Protein AF-A0A958MTR5-F1 (afdb_monomer_lite)

Secondary structure (DSSP, 8-state):
---GGG----HHHHHHHHHHHHTT--------SSEEEEESEETTEE---HHHHHHHHHTT-EEEEEE-TTPPPPPHHHHTT-SEEEES-HHHHHHHHH----

Sequence (102 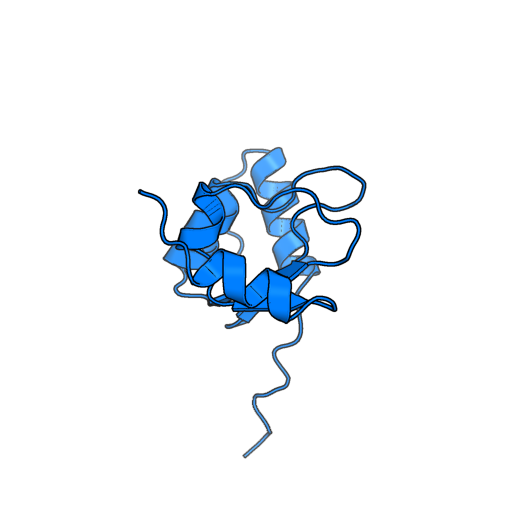aa):
IEPMWAYGIDPPSLDRAVMMEQLRIETLASFPADVVISELTRNGNVILSQPIVSEIKRQKKRLILIIDATTPTIPKWILSYIDGVMTDRPAWGVEQFRSPAP

Structure (mmCIF, N/CA/C/O backbone):
data_AF-A0A95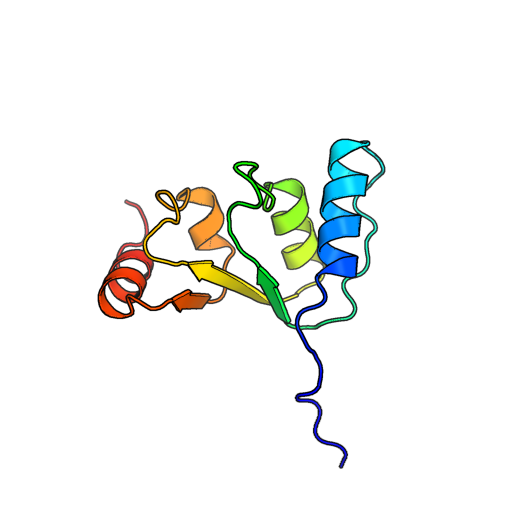8MTR5-F1
#
_entry.id   AF-A0A958MTR5-F1
#
loop_
_atom_site.group_PDB
_atom_site.id
_atom_site.type_symbol
_atom_site.label_atom_id
_atom_site.label_alt_id
_atom_site.label_comp_id
_atom_site.label_asym_id
_atom_site.label_entity_id
_atom_site.label_seq_id
_atom_site.pdbx_PDB_ins_code
_atom_site.Cartn_x
_atom_site.Cartn_y
_atom_site.Cartn_z
_atom_site.occupancy
_atom_site.B_iso_or_equiv
_atom_site.auth_seq_id
_atom_site.auth_comp_id
_atom_site.auth_asym_id
_atom_site.auth_atom_id
_atom_site.pdbx_PDB_model_num
ATOM 1 N N . ILE A 1 1 ? -17.635 -23.232 -6.173 1.00 42.38 1 ILE A N 1
ATOM 2 C CA . ILE A 1 1 ? -16.467 -22.459 -5.694 1.00 42.38 1 ILE A CA 1
ATOM 3 C C . ILE A 1 1 ? -16.460 -21.195 -6.525 1.00 42.38 1 ILE A C 1
ATOM 5 O O . ILE A 1 1 ? -16.043 -21.236 -7.675 1.00 42.38 1 ILE A O 1
ATOM 9 N N . GLU A 1 2 ? -17.074 -20.133 -6.013 1.00 33.81 2 GLU A N 1
ATOM 10 C CA . GLU A 1 2 ? -16.988 -18.832 -6.671 1.00 33.81 2 GLU A CA 1
ATOM 11 C C . GLU A 1 2 ? -15.544 -18.336 -6.577 1.00 33.81 2 GLU A C 1
ATOM 13 O O . GLU A 1 2 ? -14.873 -18.595 -5.570 1.00 33.81 2 GLU A O 1
ATOM 18 N N . PRO A 1 3 ? -15.014 -17.671 -7.610 1.00 30.55 3 PRO A N 1
ATOM 19 C CA . PRO A 1 3 ? -13.647 -17.209 -7.552 1.00 30.55 3 PRO A CA 1
ATOM 20 C C . PRO A 1 3 ? -13.539 -16.035 -6.567 1.00 30.55 3 PRO A C 1
ATOM 22 O O . PRO A 1 3 ? -13.993 -14.932 -6.853 1.00 30.55 3 PRO A O 1
ATOM 25 N N . MET A 1 4 ? -12.891 -16.245 -5.418 1.00 37.88 4 MET A N 1
ATOM 26 C CA . MET A 1 4 ? -12.621 -15.200 -4.413 1.00 37.88 4 MET A CA 1
ATOM 27 C C . MET A 1 4 ? -11.599 -14.136 -4.873 1.00 37.88 4 MET A C 1
ATOM 29 O O . MET A 1 4 ? -11.011 -13.449 -4.045 1.00 37.88 4 MET A O 1
ATOM 33 N N . TRP A 1 5 ? -11.340 -13.980 -6.175 1.00 37.38 5 TRP A N 1
ATOM 34 C CA . TRP A 1 5 ? -10.475 -12.907 -6.684 1.00 37.38 5 TRP A CA 1
ATOM 35 C C . TRP A 1 5 ? -11.224 -11.587 -6.924 1.00 37.38 5 TRP A C 1
ATOM 37 O O . TRP A 1 5 ? -10.617 -10.612 -7.352 1.00 37.38 5 TRP A O 1
ATOM 47 N N . ALA A 1 6 ? -12.516 -11.516 -6.588 1.00 34.56 6 ALA A N 1
ATOM 48 C CA . ALA A 1 6 ? -13.324 -10.300 -6.687 1.00 34.56 6 ALA A CA 1
ATOM 49 C C . ALA A 1 6 ? -13.073 -9.255 -5.578 1.00 34.56 6 ALA A C 1
ATOM 51 O O . ALA A 1 6 ? -13.798 -8.264 -5.522 1.00 34.56 6 ALA A O 1
ATOM 52 N N . TYR A 1 7 ? -12.062 -9.410 -4.713 1.00 42.59 7 TYR A N 1
ATOM 53 C CA . TYR A 1 7 ? -11.710 -8.374 -3.731 1.00 42.59 7 TYR A CA 1
ATOM 54 C C . TYR A 1 7 ? -10.897 -7.272 -4.403 1.00 42.59 7 TYR A C 1
ATOM 56 O O . TYR A 1 7 ? -9.686 -7.133 -4.229 1.00 42.59 7 TYR A O 1
ATOM 64 N N . GLY A 1 8 ? -11.622 -6.541 -5.247 1.00 44.34 8 GLY A N 1
ATOM 65 C CA . GLY A 1 8 ? -11.190 -5.334 -5.901 1.00 44.34 8 GLY A CA 1
ATOM 66 C C . GLY A 1 8 ? -10.750 -4.312 -4.871 1.00 44.34 8 GLY A C 1
ATOM 67 O O . GLY A 1 8 ? -11.251 -4.252 -3.748 1.00 44.34 8 GLY A O 1
ATOM 68 N N . ILE A 1 9 ? -9.786 -3.519 -5.314 1.00 52.19 9 ILE A N 1
ATOM 69 C CA . ILE A 1 9 ? -9.502 -2.172 -4.845 1.00 52.19 9 ILE A CA 1
ATOM 70 C C . ILE A 1 9 ? -10.796 -1.606 -4.240 1.00 52.19 9 ILE A C 1
ATOM 72 O O . ILE A 1 9 ? -11.802 -1.493 -4.943 1.00 52.19 9 ILE A O 1
ATOM 76 N N . ASP A 1 10 ? -10.782 -1.264 -2.954 1.00 59.84 10 ASP A N 1
ATOM 77 C CA . ASP A 1 10 ? -11.891 -0.566 -2.300 1.00 59.84 10 ASP A CA 1
ATOM 78 C C . ASP A 1 10 ? -11.482 0.896 -2.057 1.0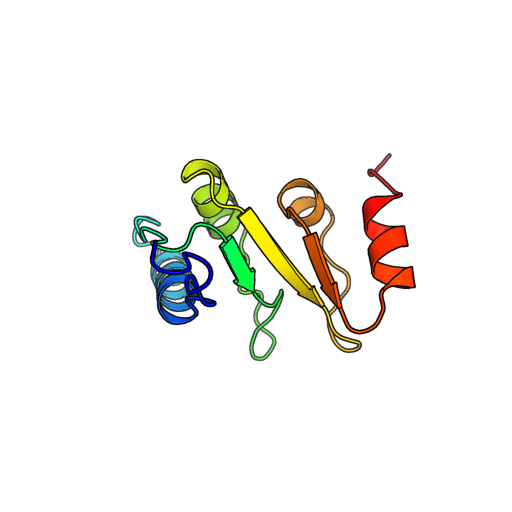0 59.84 10 ASP A C 1
ATOM 80 O O . ASP A 1 10 ? -11.208 1.281 -0.912 1.00 59.84 10 ASP A O 1
ATOM 84 N N . PRO A 1 11 ? -11.374 1.724 -3.126 1.00 62.62 11 PRO A N 1
ATOM 85 C CA . PRO A 1 11 ? -11.122 3.147 -2.966 1.00 62.62 11 PRO A CA 1
ATOM 86 C C . PRO A 1 11 ? -12.101 3.805 -1.989 1.00 62.62 11 PRO A C 1
ATOM 88 O O . PRO A 1 11 ? -11.621 4.572 -1.163 1.00 62.62 11 PRO A O 1
ATOM 91 N N . PRO A 1 12 ? -13.419 3.489 -1.986 1.00 68.94 12 PRO A N 1
ATOM 92 C CA . PRO A 1 12 ? -14.354 4.077 -1.030 1.00 68.94 12 PRO A CA 1
ATOM 93 C C . PRO A 1 12 ? -13.978 3.869 0.439 1.00 68.94 12 PRO A C 1
ATOM 95 O O . PRO A 1 12 ? -14.112 4.805 1.230 1.00 68.94 12 PRO A O 1
ATOM 98 N N . SER A 1 13 ? -13.513 2.679 0.834 1.00 68.88 13 SER A N 1
ATOM 99 C CA . SER A 1 13 ? -13.091 2.446 2.225 1.00 68.88 13 SER A CA 1
ATOM 100 C C . SER A 1 13 ? -11.788 3.154 2.569 1.00 68.88 13 SER A C 1
ATOM 102 O O . SER A 1 13 ? -11.657 3.660 3.685 1.00 68.88 13 SER A O 1
ATOM 104 N N . LEU A 1 14 ? -10.851 3.250 1.622 1.00 73.38 14 LEU A N 1
ATOM 105 C CA . LEU A 1 14 ? -9.633 4.033 1.817 1.00 73.38 14 LEU A CA 1
ATOM 106 C C . LEU A 1 14 ? -9.935 5.532 1.907 1.00 73.38 14 LEU A C 1
ATOM 108 O O . LEU A 1 14 ? -9.470 6.185 2.833 1.00 73.38 14 LEU A O 1
ATOM 112 N N . ASP A 1 15 ? -10.761 6.067 1.012 1.00 75.62 15 ASP A N 1
ATOM 113 C CA . ASP A 1 15 ? -11.183 7.470 1.022 1.00 75.62 15 ASP A CA 1
ATOM 114 C C . ASP A 1 15 ? -11.939 7.811 2.305 1.00 75.62 15 ASP A C 1
ATOM 116 O O . ASP A 1 15 ? -11.715 8.862 2.906 1.00 75.62 15 ASP A O 1
ATOM 120 N N . ARG A 1 16 ? -12.780 6.891 2.791 1.00 71.50 16 ARG A N 1
ATOM 121 C CA . ARG A 1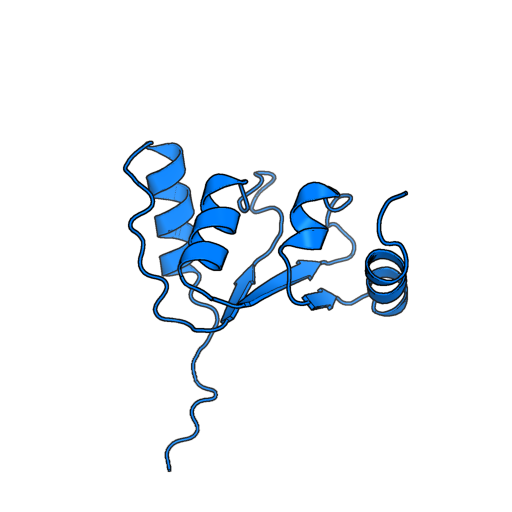 16 ? -13.422 7.023 4.100 1.00 71.50 16 ARG A CA 1
ATOM 122 C C . ARG A 1 16 ? -12.396 7.017 5.229 1.00 71.50 16 ARG A C 1
ATOM 124 O O . ARG A 1 16 ? -12.518 7.839 6.128 1.00 71.50 16 ARG A O 1
ATOM 131 N N . ALA A 1 17 ? -11.400 6.132 5.201 1.00 74.38 17 ALA A N 1
ATOM 132 C CA . ALA A 1 17 ? -10.346 6.101 6.215 1.00 74.38 17 ALA A CA 1
ATOM 133 C C . ALA A 1 17 ? -9.528 7.403 6.228 1.00 74.38 17 ALA A C 1
ATOM 135 O O . ALA A 1 17 ? -9.304 7.961 7.300 1.00 74.38 17 ALA A O 1
ATOM 136 N N . VAL A 1 18 ? -9.164 7.923 5.050 1.00 76.38 18 VAL A N 1
ATOM 137 C CA . VAL A 1 18 ? -8.483 9.217 4.878 1.00 76.38 18 VAL A CA 1
ATOM 138 C C . VAL A 1 18 ? -9.341 10.359 5.414 1.00 76.38 18 VAL A C 1
ATOM 140 O O . VAL A 1 18 ? -8.867 11.163 6.209 1.00 76.38 18 VAL A O 1
ATOM 143 N N . MET A 1 19 ? -10.617 10.417 5.030 1.00 77.12 19 MET A N 1
ATOM 144 C CA . MET A 1 19 ? -11.540 11.455 5.491 1.00 77.12 19 MET A CA 1
ATOM 145 C C . MET A 1 19 ? -11.717 11.423 7.015 1.00 77.12 19 MET A C 1
ATOM 147 O O . MET A 1 19 ? -11.673 12.463 7.667 1.00 77.12 19 MET A O 1
ATOM 151 N N . MET A 1 20 ? -11.916 10.239 7.597 1.00 74.81 20 MET A N 1
ATOM 152 C CA . MET A 1 20 ? -12.103 10.076 9.043 1.00 74.81 20 MET A CA 1
ATOM 153 C C . MET A 1 20 ? -10.840 10.470 9.812 1.00 74.81 20 MET A C 1
ATOM 155 O O . MET A 1 20 ? -10.936 11.170 10.819 1.00 74.81 20 MET A O 1
ATOM 159 N N . GLU A 1 21 ? -9.663 10.101 9.297 1.00 74.25 21 GLU A N 1
ATOM 160 C CA . GLU A 1 21 ? -8.373 10.501 9.863 1.00 74.25 21 GLU A CA 1
ATOM 161 C C . GLU A 1 21 ? -8.181 12.024 9.835 1.00 74.25 21 GLU A C 1
ATOM 163 O O . GLU A 1 21 ? -7.876 12.617 10.874 1.00 74.25 21 GLU A O 1
ATOM 168 N N . GLN A 1 22 ? -8.478 12.676 8.707 1.00 75.12 22 GLN A N 1
ATOM 169 C CA . GLN A 1 22 ? -8.414 14.137 8.576 1.00 75.12 22 GLN A CA 1
ATOM 170 C C . GLN A 1 22 ? -9.368 14.852 9.538 1.00 75.12 22 GLN A C 1
ATOM 172 O O . GLN A 1 22 ? -9.037 15.903 10.091 1.00 75.12 22 GLN A O 1
ATOM 177 N N . LEU A 1 23 ? -10.545 14.269 9.772 1.00 73.88 23 LEU A N 1
ATOM 178 C CA . LEU A 1 23 ? -11.534 14.772 10.726 1.00 73.88 23 LEU A CA 1
ATOM 179 C C . LEU A 1 23 ? -11.215 14.394 12.185 1.00 73.88 23 LEU A C 1
ATOM 181 O O . LEU A 1 23 ? -11.959 14.788 13.083 1.00 73.88 23 LEU A O 1
ATOM 185 N N . ARG A 1 24 ? -10.120 13.657 12.438 1.00 66.50 24 ARG A N 1
ATOM 186 C CA . ARG A 1 24 ? -9.733 13.097 13.749 1.00 66.50 24 ARG A CA 1
ATOM 187 C C . ARG A 1 24 ? -10.833 12.260 14.407 1.00 66.50 24 ARG A C 1
ATOM 189 O O . ARG A 1 24 ? -10.896 12.158 15.632 1.00 66.50 24 ARG A O 1
ATOM 196 N N . ILE A 1 25 ? -11.698 11.666 13.596 1.00 61.22 25 ILE A N 1
ATOM 197 C CA . ILE A 1 25 ? -12.686 10.692 14.043 1.00 61.22 25 ILE A CA 1
ATOM 198 C C . ILE A 1 25 ? -11.948 9.355 14.030 1.00 61.22 25 ILE A C 1
ATOM 200 O O . ILE A 1 25 ? -11.354 9.012 13.009 1.00 61.22 25 ILE A O 1
ATOM 204 N N . GLU A 1 26 ? -11.904 8.650 15.165 1.00 54.50 26 GLU A N 1
ATOM 205 C CA . GLU A 1 26 ? -11.139 7.404 15.320 1.00 54.50 26 GLU A CA 1
ATOM 206 C C . GLU A 1 26 ? -11.242 6.516 14.070 1.00 54.50 26 GLU A C 1
ATOM 208 O O . GLU A 1 26 ? -12.336 6.311 13.536 1.00 54.50 26 GLU A O 1
ATOM 213 N N . THR A 1 27 ? -10.090 6.024 13.598 1.00 56.25 27 THR A N 1
ATOM 214 C CA . THR A 1 27 ? -9.870 5.202 12.394 1.00 56.25 27 THR A CA 1
ATOM 215 C C . THR A 1 27 ? -10.556 3.833 12.499 1.00 56.25 27 THR A C 1
ATOM 217 O O . THR A 1 27 ? -9.926 2.786 12.443 1.00 56.25 27 THR A O 1
ATOM 220 N N . LEU A 1 28 ? -11.874 3.821 12.671 1.00 55.47 28 LEU A N 1
ATOM 221 C CA . LEU A 1 28 ? -12.724 2.637 12.782 1.00 55.47 28 LEU A CA 1
ATOM 222 C C . LEU A 1 28 ? -13.234 2.171 11.411 1.00 55.47 28 LEU A C 1
ATOM 224 O O . LEU A 1 28 ? -14.179 1.385 11.332 1.00 55.47 28 LEU A O 1
ATOM 228 N N . ALA A 1 29 ? -12.641 2.654 10.314 1.00 61.88 29 ALA A N 1
ATOM 229 C CA . ALA A 1 29 ? -12.982 2.176 8.984 1.00 61.88 29 ALA A CA 1
ATOM 230 C C . ALA A 1 29 ? -12.548 0.706 8.864 1.00 61.88 29 ALA A C 1
ATOM 232 O O . ALA A 1 29 ? -11.366 0.389 8.737 1.00 61.88 29 ALA A O 1
ATOM 233 N N . SER A 1 30 ? -13.514 -0.209 8.951 1.00 66.44 30 SER A N 1
ATOM 234 C CA . SER A 1 30 ? -13.292 -1.607 8.598 1.00 66.44 30 SER A CA 1
ATOM 235 C C . SER A 1 30 ? -12.946 -1.673 7.114 1.00 66.44 30 SER A C 1
ATOM 237 O O . SER A 1 30 ? -13.699 -1.158 6.287 1.00 66.44 30 SER A O 1
ATOM 239 N N . PHE A 1 31 ? -11.811 -2.290 6.789 1.00 69.62 31 PHE A N 1
ATOM 240 C CA . PHE A 1 31 ? -11.454 -2.607 5.413 1.00 69.62 31 PHE A CA 1
ATOM 241 C C . PHE A 1 31 ? -12.038 -3.988 5.082 1.00 69.62 31 PHE A C 1
ATOM 243 O O . PHE A 1 31 ? -11.522 -4.997 5.578 1.00 69.62 31 PHE A O 1
ATOM 250 N N . PRO A 1 32 ? -13.113 -4.078 4.275 1.00 69.94 32 PRO A N 1
ATOM 251 C CA . PRO A 1 32 ? -13.697 -5.370 3.925 1.00 69.94 32 PRO A CA 1
ATOM 252 C C . PRO A 1 32 ? -12.739 -6.197 3.057 1.00 69.94 32 PRO A C 1
ATOM 254 O O . PRO A 1 32 ? -12.700 -7.417 3.182 1.00 69.94 32 PRO A O 1
ATOM 257 N N . ALA A 1 33 ? -11.924 -5.540 2.226 1.00 73.31 33 ALA A N 1
ATOM 258 C CA . ALA A 1 33 ? -10.921 -6.190 1.391 1.00 73.31 33 ALA A CA 1
ATOM 259 C C . ALA A 1 33 ? -9.748 -6.738 2.220 1.00 73.31 33 ALA A C 1
ATOM 26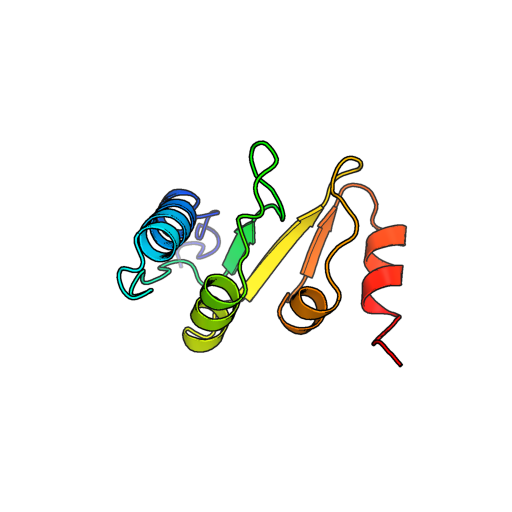1 O O . ALA A 1 33 ? -9.333 -6.135 3.210 1.00 73.31 33 ALA A O 1
ATOM 262 N N . ASP A 1 34 ? -9.190 -7.879 1.809 1.00 79.19 34 ASP A N 1
ATOM 263 C CA . ASP A 1 34 ? -7.977 -8.459 2.412 1.00 79.19 34 ASP A CA 1
ATOM 264 C C . ASP A 1 34 ? -6.679 -7.836 1.887 1.00 79.19 34 ASP A C 1
ATOM 266 O O . ASP A 1 34 ? -5.633 -7.899 2.540 1.00 79.19 34 ASP A O 1
ATOM 270 N N . VAL A 1 35 ? -6.762 -7.203 0.717 1.00 82.56 35 VAL A N 1
ATOM 271 C CA . VAL A 1 35 ? -5.671 -6.494 0.056 1.00 82.56 35 VAL A CA 1
ATOM 272 C C . VAL A 1 35 ? -6.132 -5.071 -0.235 1.00 82.56 35 VAL A C 1
ATOM 274 O O . VAL A 1 35 ? -7.145 -4.859 -0.895 1.00 82.56 35 VAL A O 1
ATOM 277 N N . VAL A 1 36 ? -5.374 -4.096 0.248 1.00 82.50 36 VAL A N 1
ATOM 278 C CA . VAL A 1 36 ? -5.552 -2.674 -0.036 1.00 82.50 36 VAL A CA 1
ATOM 279 C C . VAL A 1 36 ? -4.518 -2.286 -1.083 1.00 82.50 36 VAL A C 1
ATOM 281 O O . VAL A 1 36 ? -3.320 -2.442 -0.858 1.00 82.50 36 VAL A O 1
ATOM 284 N N . ILE A 1 37 ? -4.979 -1.789 -2.228 1.00 83.88 37 ILE A N 1
ATOM 285 C CA . ILE A 1 37 ? -4.120 -1.273 -3.297 1.00 83.88 37 ILE A CA 1
ATOM 286 C C . ILE A 1 37 ? -4.308 0.240 -3.345 1.00 83.88 37 ILE A C 1
ATOM 288 O O . ILE A 1 37 ? -5.439 0.707 -3.477 1.00 83.88 37 ILE A O 1
ATOM 292 N N . SER A 1 38 ? -3.225 1.004 -3.211 1.00 83.81 38 SER A N 1
ATOM 293 C CA . SER A 1 38 ? -3.301 2.465 -3.116 1.00 83.81 38 SER A CA 1
ATOM 294 C C . SER A 1 38 ? -2.090 3.158 -3.718 1.00 83.81 38 SER A C 1
ATOM 296 O O . SER A 1 38 ? -0.970 2.674 -3.611 1.00 83.81 38 SER A O 1
ATOM 298 N N . GLU A 1 39 ? -2.305 4.348 -4.266 1.00 83.50 39 GLU A N 1
ATOM 299 C CA . GLU A 1 39 ? -1.246 5.318 -4.553 1.00 83.50 39 GLU A CA 1
ATOM 300 C C . GLU A 1 39 ? -0.662 5.876 -3.240 1.00 83.50 39 GLU A C 1
ATOM 302 O O . GLU A 1 39 ? -1.314 5.846 -2.191 1.00 83.50 39 GLU A O 1
ATOM 307 N N . LEU A 1 40 ? 0.567 6.401 -3.280 1.00 81.31 40 LEU A N 1
ATOM 308 C CA . LEU A 1 40 ? 1.165 7.112 -2.140 1.00 81.31 40 LEU A CA 1
ATOM 309 C C . LEU A 1 40 ? 0.536 8.502 -1.952 1.00 81.31 40 LEU A C 1
ATOM 311 O O . LEU A 1 40 ? 0.285 8.946 -0.826 1.00 81.31 40 LEU A O 1
ATOM 315 N N . THR A 1 41 ? 0.291 9.183 -3.070 1.00 75.81 41 THR A N 1
ATOM 316 C CA . THR A 1 41 ? -0.287 10.520 -3.136 1.00 75.81 41 THR A CA 1
ATOM 317 C C . THR A 1 41 ? -1.478 10.536 -4.083 1.00 75.81 41 THR A C 1
ATOM 319 O O . THR A 1 41 ? -1.456 9.886 -5.119 1.00 75.81 41 THR A O 1
ATOM 322 N N . ARG A 1 42 ? -2.500 11.329 -3.756 1.00 74.50 42 ARG A N 1
ATOM 323 C CA . ARG A 1 42 ? -3.645 11.611 -4.629 1.00 74.50 42 ARG A CA 1
ATOM 324 C C . ARG A 1 42 ? -3.835 13.119 -4.706 1.00 74.50 42 ARG A C 1
ATOM 326 O O . ARG A 1 42 ? -3.923 13.785 -3.675 1.00 74.50 42 ARG A O 1
ATOM 333 N N . ASN A 1 43 ? -3.864 13.673 -5.919 1.00 74.38 43 ASN A N 1
ATOM 334 C CA . ASN A 1 43 ? -3.959 15.123 -6.157 1.00 74.38 43 ASN A CA 1
ATOM 335 C C . ASN A 1 43 ? -2.907 15.944 -5.377 1.00 74.38 43 ASN A C 1
ATOM 337 O O . ASN A 1 43 ? -3.208 17.011 -4.849 1.00 74.38 43 ASN A O 1
ATOM 341 N N . GLY A 1 44 ? -1.683 15.420 -5.250 1.00 68.06 44 GLY A N 1
ATOM 342 C CA . GLY A 1 44 ? -0.587 16.066 -4.515 1.00 68.06 44 GLY A CA 1
ATOM 343 C C . GLY A 1 44 ? -0.614 15.888 -2.990 1.00 68.06 44 GLY A C 1
ATOM 344 O O . GLY A 1 44 ? 0.347 16.273 -2.331 1.00 68.06 44 GLY A O 1
ATOM 345 N N . ASN A 1 45 ? -1.651 15.262 -2.425 1.00 70.19 45 ASN A N 1
ATOM 346 C CA . ASN A 1 45 ? -1.750 14.999 -0.988 1.00 70.19 45 ASN A CA 1
ATOM 347 C C . ASN A 1 45 ? -1.334 13.565 -0.662 1.00 70.19 45 ASN A C 1
ATOM 349 O O . ASN A 1 45 ? -1.751 12.633 -1.346 1.00 70.19 45 ASN A O 1
ATOM 353 N N . VAL A 1 46 ? -0.545 13.375 0.398 1.00 73.69 46 VAL A N 1
ATOM 354 C CA . VAL A 1 46 ? -0.206 12.038 0.913 1.00 73.69 46 VAL A CA 1
ATOM 355 C C . VAL A 1 46 ? -1.458 11.423 1.533 1.00 73.69 46 VAL A C 1
ATOM 357 O O . VAL A 1 46 ? -1.977 11.948 2.514 1.00 73.69 46 VAL A O 1
ATOM 360 N N . ILE A 1 47 ? -1.938 10.319 0.957 1.00 78.19 47 ILE A N 1
ATOM 361 C CA . ILE A 1 47 ? -3.146 9.619 1.430 1.00 78.19 47 ILE A CA 1
ATOM 362 C C . ILE A 1 47 ? -2.827 8.466 2.378 1.00 78.19 47 ILE A C 1
ATOM 364 O O . ILE A 1 47 ? -3.680 8.038 3.144 1.00 78.19 47 ILE A O 1
ATOM 368 N N . LEU A 1 48 ? -1.590 7.972 2.369 1.00 80.81 48 LEU A N 1
ATOM 369 C CA . LEU A 1 48 ? -1.146 6.928 3.285 1.00 80.81 48 LEU A CA 1
ATOM 370 C C . LEU A 1 48 ? -0.376 7.551 4.441 1.00 80.81 48 LEU A C 1
ATOM 372 O O . LEU A 1 48 ? 0.855 7.574 4.463 1.00 80.81 48 LEU A O 1
ATOM 376 N N . SER A 1 49 ? -1.129 8.082 5.402 1.00 81.44 49 SER A N 1
ATOM 377 C CA . SER A 1 49 ? -0.579 8.539 6.673 1.00 81.44 49 SER A CA 1
ATOM 378 C C . SER A 1 49 ? -0.250 7.351 7.588 1.00 81.44 49 SER A C 1
ATOM 380 O O . SER A 1 49 ? -0.750 6.234 7.424 1.00 81.44 49 SER A O 1
ATOM 382 N N . GLN A 1 50 ? 0.616 7.582 8.575 1.00 83.19 50 GLN A N 1
ATOM 383 C CA . GLN A 1 50 ? 1.019 6.552 9.532 1.00 83.19 50 GLN A CA 1
ATOM 384 C C . GLN A 1 50 ? -0.171 5.929 10.299 1.00 83.19 50 GLN A C 1
ATOM 386 O O . GLN A 1 50 ? -0.169 4.704 10.452 1.00 83.19 50 GLN A O 1
ATOM 391 N N . PRO A 1 51 ? -1.207 6.685 10.726 1.00 80.94 51 PRO A N 1
ATOM 392 C CA . PRO A 1 51 ? -2.425 6.106 11.300 1.00 80.94 51 PRO A CA 1
ATOM 393 C C . PRO A 1 51 ? -3.142 5.123 10.369 1.00 80.94 51 PRO A C 1
ATOM 395 O O . PRO A 1 51 ? -3.481 4.021 10.792 1.00 80.94 51 PRO A O 1
ATOM 398 N N . ILE A 1 52 ? -3.313 5.477 9.092 1.00 82.38 52 ILE A N 1
ATOM 399 C CA . ILE A 1 52 ? -4.006 4.635 8.104 1.00 82.38 52 ILE A CA 1
ATOM 400 C C . ILE A 1 52 ? -3.243 3.329 7.887 1.00 82.38 52 ILE A C 1
ATOM 402 O O . ILE A 1 52 ? -3.817 2.244 7.954 1.00 82.38 52 ILE A O 1
ATOM 406 N N . VAL A 1 53 ? -1.927 3.422 7.691 1.00 85.38 53 VAL A N 1
ATOM 407 C CA . VAL A 1 53 ? -1.063 2.248 7.512 1.00 85.38 53 VAL A CA 1
ATOM 408 C C . VAL A 1 53 ? -1.064 1.361 8.764 1.00 85.38 53 VAL A C 1
ATOM 410 O O . VAL A 1 53 ? -1.130 0.134 8.656 1.00 85.38 53 VAL A O 1
ATOM 413 N N . SER A 1 54 ? -1.050 1.967 9.954 1.00 84.50 54 SER A N 1
ATOM 414 C CA . SER A 1 54 ? -1.120 1.235 11.227 1.00 84.50 54 SER A CA 1
ATOM 415 C C . SER A 1 54 ? -2.449 0.500 11.385 1.00 84.50 54 SER A C 1
ATOM 417 O O . SER A 1 54 ? -2.465 -0.640 11.844 1.00 84.50 54 SER A O 1
ATOM 419 N N . GLU A 1 55 ? -3.554 1.111 10.962 1.00 82.12 55 GLU A N 1
ATOM 420 C CA . GLU A 1 55 ? -4.886 0.511 11.018 1.00 82.12 55 GLU A CA 1
ATOM 421 C C . GLU A 1 55 ? -5.027 -0.676 10.052 1.00 82.12 55 GLU A C 1
ATOM 423 O O . GLU A 1 55 ? -5.493 -1.748 10.444 1.00 82.12 55 GLU A O 1
ATOM 428 N N . ILE A 1 56 ? -4.527 -0.534 8.821 1.00 84.94 56 ILE A N 1
ATOM 429 C CA . ILE A 1 56 ? -4.451 -1.626 7.835 1.00 84.94 56 ILE A CA 1
ATOM 430 C C . ILE A 1 56 ? -3.674 -2.817 8.421 1.00 84.94 56 ILE A C 1
ATOM 432 O O . ILE A 1 56 ? -4.135 -3.962 8.359 1.00 84.94 56 ILE A O 1
ATOM 436 N N . LYS A 1 57 ? -2.527 -2.557 9.067 1.00 85.44 57 LYS A N 1
ATOM 437 C CA . LYS A 1 57 ? -1.741 -3.602 9.739 1.00 85.44 57 LYS A CA 1
ATOM 438 C C . LYS A 1 57 ? -2.446 -4.197 10.957 1.00 85.44 57 LYS A C 1
ATOM 440 O O . LYS A 1 57 ? -2.415 -5.417 11.125 1.00 85.44 57 LYS A O 1
ATOM 445 N N . ARG A 1 58 ? -3.112 -3.383 11.783 1.00 85.69 58 ARG A N 1
ATOM 446 C CA . ARG A 1 58 ? -3.901 -3.843 12.942 1.00 85.69 58 ARG A CA 1
ATOM 447 C C . ARG A 1 58 ? -4.997 -4.818 12.513 1.00 85.69 58 ARG A C 1
ATOM 449 O O . ARG A 1 58 ? -5.202 -5.836 13.172 1.00 85.69 58 ARG A O 1
ATOM 456 N N . GLN A 1 59 ? -5.643 -4.548 11.378 1.00 84.38 59 GLN A N 1
ATOM 457 C CA . GLN A 1 59 ? -6.653 -5.418 10.766 1.00 84.38 59 GLN A CA 1
ATOM 458 C C . GLN A 1 59 ? -6.058 -6.604 9.978 1.00 84.38 59 GLN A C 1
ATOM 460 O O . GLN A 1 59 ? -6.806 -7.366 9.366 1.00 84.38 59 GLN A O 1
ATOM 465 N N . LYS A 1 60 ? -4.728 -6.794 10.007 1.00 88.00 60 LYS A N 1
ATOM 466 C CA . LYS A 1 60 ? -3.990 -7.862 9.305 1.00 88.00 60 LYS A CA 1
ATOM 467 C C . LYS A 1 60 ? -4.236 -7.883 7.792 1.00 88.00 60 LYS A C 1
ATOM 469 O O . LYS A 1 60 ? -4.237 -8.947 7.172 1.00 88.00 60 LYS A O 1
ATOM 474 N N . LYS A 1 61 ? -4.442 -6.709 7.200 1.00 84.81 61 LYS A N 1
ATOM 475 C CA . LYS A 1 61 ? -4.644 -6.540 5.760 1.00 84.81 61 LYS A CA 1
ATOM 476 C C . LYS A 1 61 ? -3.301 -6.372 5.053 1.00 84.81 61 LYS A C 1
ATOM 478 O O . LYS A 1 61 ? -2.335 -5.897 5.654 1.00 84.81 61 LYS A O 1
ATOM 483 N N . ARG A 1 62 ? -3.237 -6.778 3.784 1.00 85.88 62 ARG A N 1
ATOM 484 C CA . ARG A 1 62 ? -2.055 -6.567 2.933 1.00 85.88 62 ARG A CA 1
ATOM 485 C C . ARG A 1 62 ? -2.130 -5.199 2.274 1.00 85.88 62 ARG A C 1
ATOM 487 O O . ARG A 1 62 ? -3.197 -4.828 1.796 1.00 85.88 62 ARG A O 1
ATOM 494 N N . LEU A 1 63 ? -1.016 -4.484 2.199 1.00 86.25 63 LEU A N 1
ATOM 495 C CA . LEU A 1 63 ? -0.926 -3.185 1.533 1.00 86.25 63 LEU A CA 1
ATOM 496 C C . LEU A 1 63 ? -0.014 -3.276 0.309 1.00 86.25 63 LEU A C 1
ATOM 498 O O . LEU A 1 63 ? 1.170 -3.576 0.439 1.00 86.25 63 LEU A O 1
ATOM 502 N N . ILE A 1 64 ? -0.546 -2.984 -0.873 1.00 87.00 64 ILE A N 1
ATOM 503 C CA . ILE A 1 64 ? 0.217 -2.887 -2.120 1.00 87.00 64 ILE A CA 1
ATOM 504 C C . ILE A 1 64 ? 0.202 -1.432 -2.584 1.00 87.00 64 ILE A C 1
ATOM 506 O O . ILE A 1 64 ? -0.863 -0.834 -2.745 1.00 87.00 64 ILE A O 1
ATOM 510 N N . LEU A 1 65 ? 1.382 -0.862 -2.817 1.00 85.88 65 LEU A N 1
ATOM 511 C CA . LEU A 1 65 ? 1.507 0.501 -3.329 1.00 85.88 65 LEU A CA 1
ATOM 512 C C . LEU A 1 65 ? 1.512 0.538 -4.853 1.00 85.88 65 LEU A C 1
ATOM 514 O O . LEU A 1 65 ? 2.277 -0.187 -5.477 1.00 85.88 65 LEU A O 1
ATOM 518 N N . ILE A 1 66 ? 0.731 1.432 -5.448 1.00 85.56 66 ILE A N 1
ATOM 519 C CA . ILE A 1 66 ? 0.865 1.806 -6.857 1.00 85.56 66 ILE A CA 1
ATOM 520 C C . ILE A 1 66 ? 1.953 2.872 -6.953 1.00 85.56 66 ILE A C 1
ATOM 522 O O . ILE A 1 66 ? 1.862 3.908 -6.294 1.00 85.56 66 ILE A O 1
ATOM 526 N N . ILE A 1 67 ? 2.976 2.598 -7.759 1.00 82.00 67 ILE A N 1
ATOM 527 C CA . ILE A 1 67 ? 4.110 3.489 -7.988 1.00 82.00 67 ILE A CA 1
ATOM 528 C C . ILE A 1 67 ? 4.320 3.652 -9.489 1.00 82.00 67 ILE A C 1
ATOM 530 O O . ILE A 1 67 ? 4.700 2.707 -10.179 1.00 82.00 67 ILE A O 1
ATOM 534 N N . ASP A 1 68 ? 4.126 4.863 -9.983 1.00 81.56 68 ASP A N 1
ATOM 535 C CA . ASP A 1 68 ? 4.390 5.241 -11.370 1.00 81.56 68 ASP A CA 1
ATOM 536 C C . ASP A 1 68 ? 5.661 6.100 -11.483 1.00 81.56 68 ASP A C 1
ATOM 538 O O . ASP A 1 68 ? 6.343 6.375 -10.490 1.00 81.56 68 ASP A O 1
ATOM 542 N N . ALA A 1 69 ? 6.003 6.533 -12.697 1.00 75.62 69 ALA A N 1
ATOM 543 C CA . ALA A 1 69 ? 7.137 7.423 -12.957 1.00 75.62 69 ALA A CA 1
ATOM 544 C C . ALA A 1 69 ? 7.073 8.779 -12.224 1.00 75.62 69 ALA A C 1
ATOM 546 O O . ALA A 1 69 ? 8.117 9.388 -11.988 1.00 75.62 69 ALA A O 1
ATOM 547 N N . THR A 1 70 ? 5.875 9.246 -11.866 1.00 78.12 70 THR A N 1
ATOM 548 C CA . THR A 1 70 ? 5.633 10.553 -11.228 1.00 78.12 70 THR A CA 1
ATOM 549 C C . THR A 1 70 ? 5.615 10.486 -9.706 1.00 78.12 70 THR A C 1
ATOM 551 O O . THR A 1 70 ? 5.692 11.513 -9.030 1.00 78.12 70 THR A O 1
ATOM 554 N N . THR A 1 71 ? 5.539 9.274 -9.163 1.00 75.62 71 THR A N 1
ATOM 555 C CA . THR A 1 71 ? 5.452 9.034 -7.732 1.00 75.62 71 THR A CA 1
ATOM 556 C C . THR A 1 71 ? 6.730 9.522 -7.045 1.00 75.62 71 THR A C 1
ATOM 558 O O . THR A 1 71 ? 7.832 9.120 -7.443 1.00 75.62 71 THR A O 1
ATOM 561 N N . PRO A 1 72 ? 6.618 10.382 -6.013 1.00 71.88 72 PRO A N 1
ATOM 562 C CA . PRO A 1 72 ? 7.777 10.857 -5.271 1.00 71.88 72 PRO A CA 1
ATOM 563 C C . PRO A 1 72 ? 8.492 9.703 -4.562 1.00 71.88 72 PRO A C 1
ATOM 565 O O . PRO A 1 72 ? 7.956 8.606 -4.404 1.00 71.88 72 PRO A O 1
ATOM 568 N N . THR A 1 73 ? 9.712 9.967 -4.092 1.00 79.44 73 THR A N 1
ATOM 569 C CA . THR A 1 73 ? 10.473 9.013 -3.281 1.00 79.44 73 THR A CA 1
ATOM 570 C C . THR A 1 73 ? 9.615 8.476 -2.138 1.00 79.44 73 THR A C 1
ATOM 572 O O . THR A 1 73 ? 9.108 9.242 -1.316 1.00 79.44 73 THR A O 1
ATOM 575 N N . ILE A 1 74 ? 9.475 7.152 -2.080 1.00 78.88 74 ILE A N 1
ATOM 576 C CA . ILE A 1 74 ? 8.695 6.483 -1.044 1.00 78.88 74 ILE A CA 1
ATOM 577 C C . ILE A 1 74 ? 9.363 6.728 0.322 1.00 78.88 74 ILE A C 1
ATOM 579 O O . ILE A 1 74 ? 10.555 6.443 0.480 1.00 78.88 74 ILE A O 1
ATOM 583 N N . PRO A 1 75 ? 8.633 7.226 1.335 1.00 81.75 75 PRO A N 1
ATOM 584 C CA . PRO A 1 75 ? 9.179 7.385 2.675 1.00 81.75 75 PRO A CA 1
ATOM 585 C C . PRO A 1 75 ? 9.654 6.047 3.253 1.00 81.75 75 PRO A C 1
ATOM 587 O O . PRO A 1 75 ? 8.897 5.084 3.280 1.00 81.75 75 PRO A O 1
ATOM 590 N N . LYS A 1 76 ? 10.874 5.977 3.800 1.00 83.12 76 LYS A N 1
ATOM 591 C CA . LYS A 1 76 ? 11.424 4.723 4.361 1.00 83.12 76 LYS A CA 1
ATOM 592 C C . LYS A 1 76 ? 10.504 4.049 5.379 1.00 83.12 76 LYS A C 1
ATOM 594 O O . LYS A 1 76 ? 10.449 2.827 5.433 1.00 83.12 76 LYS A O 1
ATOM 599 N N . TRP A 1 77 ? 9.780 4.843 6.168 1.00 84.50 77 TRP A N 1
ATOM 600 C CA . TRP A 1 77 ? 8.875 4.316 7.180 1.00 84.50 77 TRP A CA 1
ATOM 601 C C . TRP A 1 77 ? 7.738 3.492 6.574 1.00 84.50 77 TRP A C 1
ATOM 603 O O . TRP A 1 77 ? 7.307 2.562 7.228 1.00 84.50 77 TRP A O 1
ATOM 613 N N . ILE A 1 78 ? 7.259 3.789 5.359 1.00 84.31 78 ILE A N 1
ATOM 614 C CA . ILE A 1 78 ? 6.144 3.045 4.755 1.00 84.31 78 ILE A CA 1
ATOM 615 C C . ILE A 1 78 ? 6.620 1.722 4.143 1.00 84.31 78 ILE A C 1
ATOM 617 O O . ILE A 1 78 ? 5.864 0.755 4.123 1.00 84.31 78 ILE A O 1
ATOM 621 N N . LEU A 1 79 ? 7.885 1.648 3.705 1.00 82.12 79 LEU A N 1
ATOM 622 C CA . LEU A 1 79 ? 8.466 0.457 3.074 1.00 82.12 79 LEU A CA 1
ATOM 623 C C . LEU A 1 79 ? 8.435 -0.772 3.994 1.00 82.12 79 LEU A C 1
ATOM 625 O O . LEU A 1 79 ? 8.297 -1.888 3.506 1.00 82.12 79 LEU A O 1
ATOM 629 N N . SER A 1 80 ? 8.514 -0.586 5.315 1.00 81.44 80 SER A N 1
ATOM 630 C CA . SER A 1 80 ? 8.408 -1.684 6.287 1.00 81.44 80 SER A CA 1
ATOM 631 C C . SER A 1 80 ? 6.977 -2.192 6.495 1.00 81.44 80 SER A C 1
ATOM 633 O O . SER A 1 80 ? 6.783 -3.241 7.110 1.00 81.44 80 SER A O 1
ATOM 635 N N . TYR A 1 81 ? 5.969 -1.468 6.004 1.00 83.06 81 TYR A N 1
ATOM 636 C CA . TYR A 1 81 ? 4.559 -1.808 6.188 1.00 83.06 81 TYR A CA 1
ATOM 637 C C . TYR A 1 81 ? 3.860 -2.275 4.912 1.00 83.06 81 TYR A C 1
ATOM 639 O O . TYR A 1 81 ? 2.753 -2.805 5.001 1.00 83.06 81 TYR A O 1
ATOM 647 N N . ILE A 1 82 ? 4.476 -2.106 3.747 1.00 86.00 82 ILE A N 1
ATOM 648 C CA . ILE A 1 82 ? 3.905 -2.555 2.477 1.00 86.00 82 ILE A CA 1
ATOM 649 C C . ILE A 1 82 ? 4.309 -3.999 2.189 1.00 86.00 82 ILE A C 1
ATOM 651 O O . ILE A 1 82 ? 5.413 -4.434 2.500 1.00 86.00 82 ILE A O 1
ATOM 655 N N . ASP A 1 83 ? 3.396 -4.739 1.582 1.00 86.81 83 ASP A N 1
ATOM 656 C CA . ASP A 1 83 ? 3.563 -6.141 1.202 1.00 86.81 83 ASP A CA 1
ATOM 657 C C . ASP A 1 83 ? 3.962 -6.282 -0.280 1.00 86.81 83 ASP A C 1
ATOM 659 O O . ASP A 1 83 ? 4.324 -7.367 -0.734 1.00 86.81 83 ASP A O 1
ATOM 663 N N . GLY A 1 84 ? 3.916 -5.186 -1.043 1.00 83.69 84 GLY A N 1
ATOM 664 C CA . GLY A 1 84 ? 4.373 -5.144 -2.426 1.00 83.69 84 GLY A CA 1
ATOM 665 C C . GLY A 1 84 ? 4.194 -3.781 -3.087 1.00 83.69 84 GLY A C 1
ATOM 666 O O . GLY A 1 84 ? 3.613 -2.854 -2.519 1.00 83.69 84 GLY A O 1
ATOM 667 N N . VAL A 1 85 ? 4.691 -3.680 -4.318 1.00 84.19 85 VAL A N 1
ATOM 668 C CA . VAL A 1 85 ? 4.532 -2.514 -5.191 1.00 84.19 85 VAL A CA 1
ATOM 669 C C . VAL A 1 85 ? 4.033 -2.976 -6.559 1.00 84.19 85 VAL A C 1
ATOM 671 O O . VAL A 1 85 ? 4.577 -3.916 -7.136 1.00 84.19 85 VAL A O 1
ATOM 674 N N . MET A 1 86 ? 3.024 -2.290 -7.087 1.00 85.50 86 MET A N 1
ATOM 675 C CA . MET A 1 86 ? 2.581 -2.360 -8.474 1.00 85.50 86 MET A CA 1
ATOM 676 C C . MET A 1 86 ? 3.186 -1.171 -9.224 1.00 85.50 86 MET A C 1
ATOM 678 O O . MET A 1 86 ? 2.895 -0.024 -8.895 1.00 85.50 86 MET A O 1
ATOM 682 N N . THR A 1 87 ? 4.060 -1.428 -10.197 1.00 83.31 87 THR A N 1
ATOM 683 C CA . THR A 1 87 ? 4.814 -0.371 -10.884 1.00 83.31 87 THR A CA 1
ATOM 684 C C . THR A 1 87 ? 5.091 -0.696 -12.345 1.00 83.31 87 THR A C 1
ATOM 686 O O . THR A 1 87 ? 5.247 -1.861 -12.712 1.00 83.31 87 THR A O 1
ATOM 689 N N . ASP A 1 88 ? 5.198 0.349 -13.162 1.00 83.69 88 ASP A N 1
ATOM 690 C CA . ASP A 1 88 ? 5.723 0.313 -14.530 1.00 83.69 88 ASP A CA 1
ATOM 691 C C . ASP A 1 88 ? 7.265 0.235 -14.578 1.00 83.69 88 ASP A C 1
ATOM 693 O O . ASP A 1 88 ? 7.845 -0.043 -15.629 1.00 83.69 88 ASP A O 1
ATOM 697 N N . ARG A 1 89 ? 7.941 0.418 -13.432 1.00 79.44 89 ARG A N 1
ATOM 698 C CA . ARG A 1 89 ? 9.405 0.377 -13.268 1.00 79.44 89 ARG A CA 1
ATOM 699 C C . ARG A 1 89 ? 9.841 -0.788 -12.360 1.00 79.44 89 ARG A C 1
ATOM 701 O O . ARG A 1 89 ? 10.311 -0.563 -11.241 1.00 79.44 89 ARG A O 1
ATOM 708 N N . PRO A 1 90 ? 9.741 -2.054 -12.809 1.00 76.00 90 PRO A N 1
ATOM 709 C CA . PRO A 1 90 ? 9.976 -3.223 -11.954 1.00 76.00 90 PRO A CA 1
ATOM 710 C C . PRO A 1 90 ? 11.405 -3.307 -11.396 1.00 76.00 90 PRO A C 1
ATOM 712 O O . PRO A 1 90 ? 11.582 -3.693 -10.244 1.00 76.00 90 PRO A O 1
ATOM 715 N N . ALA A 1 91 ? 12.423 -2.903 -12.167 1.00 77.94 91 ALA A N 1
ATOM 716 C CA . ALA A 1 91 ? 13.814 -2.889 -11.700 1.00 77.94 91 ALA A CA 1
ATOM 717 C C . ALA A 1 91 ? 14.011 -1.946 -10.501 1.00 77.94 91 ALA A C 1
ATOM 719 O O . ALA A 1 91 ? 14.600 -2.338 -9.496 1.00 77.94 91 ALA A O 1
ATOM 720 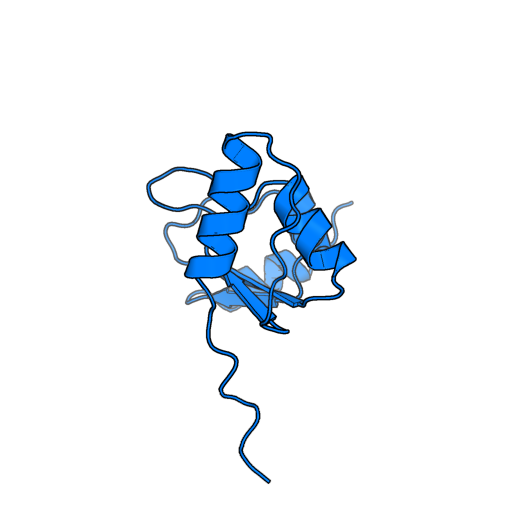N N . TRP A 1 92 ? 13.430 -0.746 -10.575 1.00 78.94 92 TRP A N 1
ATOM 721 C CA . TRP A 1 92 ? 13.453 0.227 -9.485 1.00 78.94 92 TRP A CA 1
ATOM 722 C C . TRP A 1 92 ? 12.743 -0.310 -8.237 1.00 78.94 92 TRP A C 1
ATOM 724 O O . TRP A 1 92 ? 13.276 -0.209 -7.134 1.00 78.94 92 TRP A O 1
ATOM 734 N N . GLY A 1 93 ? 11.571 -0.937 -8.401 1.00 70.44 93 GLY A N 1
ATOM 735 C CA . GLY A 1 93 ? 10.836 -1.533 -7.282 1.00 70.44 93 GLY A CA 1
ATOM 736 C C . GLY A 1 93 ? 11.677 -2.576 -6.545 1.00 70.44 93 GLY A C 1
ATOM 737 O O . GLY A 1 93 ? 11.781 -2.541 -5.321 1.00 70.44 93 GLY A O 1
ATOM 738 N N . VAL A 1 94 ? 12.359 -3.451 -7.289 1.00 70.25 94 VAL A N 1
ATOM 739 C CA . VAL A 1 94 ? 13.261 -4.465 -6.721 1.00 70.25 94 VAL A CA 1
ATOM 740 C C . VAL A 1 94 ? 14.408 -3.835 -5.919 1.00 70.25 94 VAL A C 1
ATOM 742 O O . VAL A 1 94 ? 14.754 -4.356 -4.860 1.00 70.25 94 VAL A O 1
ATOM 745 N N . GLU A 1 95 ? 14.981 -2.716 -6.365 1.00 71.69 95 GLU A N 1
ATOM 746 C CA . GLU A 1 95 ? 16.044 -2.004 -5.633 1.00 71.69 95 GLU A CA 1
ATOM 747 C C . GLU A 1 95 ? 15.567 -1.456 -4.282 1.00 71.69 95 GLU A C 1
ATOM 749 O O . GLU A 1 95 ? 16.285 -1.578 -3.285 1.00 71.69 95 GLU A O 1
ATOM 754 N N . GLN A 1 96 ? 14.342 -0.919 -4.228 1.00 67.81 96 GLN A N 1
ATOM 755 C CA . GLN A 1 96 ? 13.765 -0.388 -2.987 1.00 67.81 96 GLN A CA 1
ATOM 756 C C . GLN A 1 96 ? 13.569 -1.480 -1.926 1.00 67.81 96 GLN A C 1
ATOM 758 O O . GLN A 1 96 ? 13.807 -1.237 -0.746 1.00 67.81 96 GLN A O 1
ATOM 763 N N . PHE A 1 97 ? 13.190 -2.697 -2.334 1.00 66.00 97 PHE A N 1
ATOM 764 C CA . PHE A 1 97 ? 13.001 -3.830 -1.415 1.00 66.00 97 PHE A CA 1
ATOM 765 C C . PHE A 1 97 ? 14.288 -4.600 -1.092 1.00 66.00 97 PHE A C 1
ATOM 767 O O . PHE A 1 97 ? 14.336 -5.322 -0.097 1.00 66.00 97 PHE A O 1
ATOM 774 N N . ARG A 1 98 ? 15.338 -4.468 -1.912 1.00 64.19 98 ARG A N 1
ATOM 775 C CA . ARG A 1 98 ? 16.654 -5.085 -1.658 1.00 64.19 98 ARG A CA 1
ATOM 776 C C . ARG A 1 98 ? 17.524 -4.299 -0.687 1.00 64.19 98 ARG A C 1
ATOM 778 O O . ARG A 1 98 ? 18.488 -4.860 -0.177 1.00 64.19 98 ARG A O 1
ATOM 785 N N . SER A 1 99 ? 17.190 -3.037 -0.436 1.00 51.88 99 SER A N 1
ATOM 786 C CA . SER A 1 99 ? 17.876 -2.193 0.540 1.00 51.88 99 SER A CA 1
ATOM 787 C C . SER A 1 99 ? 17.019 -2.058 1.801 1.00 51.88 99 SER A C 1
ATOM 789 O O . SER A 1 99 ? 16.349 -1.034 1.962 1.00 51.88 99 SER A O 1
ATOM 791 N N . PRO A 1 100 ? 17.003 -3.048 2.719 1.00 44.56 100 PRO A N 1
ATOM 792 C CA . PRO A 1 100 ? 16.564 -2.743 4.071 1.00 44.56 100 PRO A CA 1
ATOM 793 C C . PRO A 1 100 ? 17.496 -1.634 4.578 1.00 44.56 100 PRO A C 1
ATOM 795 O O . PRO A 1 100 ? 18.706 -1.685 4.353 1.00 44.56 100 PRO A O 1
ATOM 798 N N . ALA A 1 101 ? 16.921 -0.573 5.141 1.00 46.03 101 ALA A N 1
ATOM 799 C CA . ALA A 1 101 ? 17.688 0.566 5.633 1.00 46.03 101 ALA A CA 1
ATOM 800 C C . ALA A 1 101 ? 18.855 0.105 6.542 1.00 46.03 101 ALA A C 1
ATOM 802 O O . ALA A 1 101 ? 18.690 -0.898 7.241 1.00 46.03 101 ALA A O 1
ATOM 803 N N . PRO A 1 102 ? 20.009 0.805 6.525 1.00 46.81 102 PRO A N 1
ATOM 804 C CA . PRO A 1 102 ? 21.063 0.591 7.515 1.00 46.81 102 PRO A CA 1
ATOM 805 C C . PRO A 1 102 ? 20.571 0.864 8.940 1.00 46.81 102 PRO A C 1
ATOM 807 O O . PRO A 1 102 ? 19.643 1.698 9.093 1.00 46.81 102 PRO A O 1
#

Foldseek 3Di:
DPPPPPLDAPVVLLVVQQVCVVVVNQSPRDDPHLEHEEECDDPNHGSDDPSNLVVCVVNVHAYEYEDEPPRPDDPLVCLVRHPYYDYPCVVVRVVSVVCNDD

pLDDT: mean 72.57, std 14.09, range [30.55, 88.0]

Radius of gyration: 14.06 Å; chains: 1; bounding box: 38×38×30 Å